Protein AF-A0A3T0N510-F1 (afdb_monomer)

Organism: NCBI:txid2483033

Radius of gyration: 20.28 Å; Cα contacts (8 Å, |Δi|>4): 437; chains: 1; bounding box: 54×34×62 Å

Foldseek 3Di:
DKDADDDPNAQADAPAFRIWDADPPPRHTQKGAHDDRNAQAYPDQAFRMWGAAPVGATAKGAHDHPNAQAGDPAFRIWGADRPPRQTAKGAHDHPNAQDDPVQFFRIWGADRPQRQTAKGAGDDPGRPAQADPPFFRIWGADRPPSHTPDGWHDDRRATPPHPVDDPPDPDD

Nearest PDB structures (foldseek):
  7u1z-assembly1_B  TM=1.504E-01  e=7.806E-02  Clostridioides difficile
  5jch-assembly2_B  TM=2.673E-01  e=6.289E+00  Gallus gallus
  5hyu-assembly1_B  TM=2.032E-01  e=4.729E+00  Homo sapiens

Mean predicted aligned error: 6.39 Å

Structure (mmCIF, N/CA/C/O backbone):
data_AF-A0A3T0N510-F1
#
_entry.id   AF-A0A3T0N510-F1
#
loop_
_atom_site.group_PDB
_atom_site.id
_atom_site.type_symbol
_atom_site.label_atom_id
_atom_site.label_alt_id
_atom_site.label_comp_id
_atom_site.label_asym_id
_atom_site.label_entity_id
_atom_site.label_seq_id
_atom_site.pdbx_PDB_ins_code
_atom_site.Cartn_x
_atom_site.Cartn_y
_atom_site.Cartn_z
_atom_site.occupancy
_atom_site.B_iso_or_equiv
_atom_site.auth_seq_id
_atom_site.auth_comp_id
_atom_site.auth_asym_id
_atom_site.auth_atom_id
_atom_site.pdbx_PDB_model_num
ATOM 1 N N . MET A 1 1 ? -11.534 10.822 20.523 1.00 93.50 1 MET A N 1
ATOM 2 C CA . MET A 1 1 ? -11.815 9.845 21.603 1.00 93.50 1 MET A CA 1
ATOM 3 C C . MET A 1 1 ? -11.093 8.538 21.296 1.00 93.50 1 MET A C 1
ATOM 5 O O . MET A 1 1 ? -10.855 8.268 20.125 1.00 93.50 1 MET A O 1
ATOM 9 N N . TYR A 1 2 ? -10.707 7.771 22.315 1.00 96.88 2 TYR A N 1
ATOM 10 C CA . TYR A 1 2 ? -10.029 6.481 22.165 1.00 96.88 2 TYR A CA 1
ATOM 11 C C . TYR A 1 2 ? -10.686 5.446 23.076 1.00 96.88 2 TYR A C 1
ATOM 13 O O . TYR A 1 2 ? -10.918 5.721 24.252 1.00 96.88 2 TYR A O 1
ATOM 21 N N . GLU A 1 3 ? -10.960 4.275 22.517 1.00 97.44 3 GLU A N 1
ATOM 22 C CA . GLU A 1 3 ? -11.555 3.128 23.194 1.00 97.44 3 GLU A CA 1
ATOM 23 C C . GLU A 1 3 ? -10.694 1.892 22.917 1.00 97.44 3 GLU A C 1
ATOM 25 O O . GLU A 1 3 ? -10.184 1.722 21.805 1.00 97.44 3 GLU A O 1
ATOM 30 N N . ALA A 1 4 ? -10.524 1.029 23.920 1.00 97.38 4 ALA A N 1
ATOM 31 C CA . ALA A 1 4 ? -9.784 -0.215 23.762 1.00 97.38 4 ALA A CA 1
ATOM 32 C C . ALA A 1 4 ? -10.326 -1.341 24.637 1.00 97.38 4 ALA A C 1
ATOM 34 O O . ALA A 1 4 ? -10.614 -1.158 25.822 1.00 97.38 4 ALA A O 1
ATOM 35 N N . TRP A 1 5 ? -10.373 -2.531 24.053 1.00 97.25 5 TRP A N 1
ATOM 36 C CA . TRP A 1 5 ? -10.855 -3.756 24.670 1.00 97.25 5 TRP A CA 1
ATOM 37 C C . TRP A 1 5 ? -9.689 -4.689 24.956 1.00 97.25 5 TRP A C 1
ATOM 39 O O . TRP A 1 5 ? -8.726 -4.777 24.188 1.00 97.25 5 TRP A O 1
ATOM 49 N N . HIS A 1 6 ? -9.769 -5.366 26.099 1.00 96.38 6 HIS A N 1
ATOM 50 C CA . HIS A 1 6 ? -8.695 -6.203 26.611 1.00 96.38 6 HIS A CA 1
ATOM 51 C C . HIS A 1 6 ? -9.221 -7.581 27.023 1.00 96.38 6 HIS A C 1
ATOM 53 O O . HIS A 1 6 ? -10.326 -7.697 27.550 1.00 96.38 6 HIS A O 1
ATOM 59 N N . ARG A 1 7 ? -8.393 -8.609 26.830 1.00 95.12 7 ARG A N 1
ATOM 60 C CA . ARG A 1 7 ? -8.527 -9.963 27.382 1.00 95.12 7 ARG A CA 1
ATOM 61 C C . ARG A 1 7 ? -7.205 -10.289 28.076 1.00 95.12 7 ARG A C 1
ATOM 63 O O . ARG A 1 7 ? -6.146 -10.049 27.503 1.00 95.12 7 ARG A O 1
ATOM 70 N N . ASP A 1 8 ? -7.258 -10.723 29.332 1.00 95.00 8 ASP A N 1
ATOM 71 C CA . ASP A 1 8 ? -6.071 -11.050 30.143 1.00 95.00 8 ASP A CA 1
ATOM 72 C C . ASP A 1 8 ? -5.004 -9.935 30.171 1.00 95.00 8 ASP A C 1
ATOM 74 O O . ASP A 1 8 ? -3.802 -10.166 30.047 1.00 95.00 8 ASP A O 1
ATOM 78 N N . GLY A 1 9 ? -5.459 -8.681 30.281 1.00 94.44 9 GLY A N 1
ATOM 79 C CA . GLY A 1 9 ? -4.593 -7.496 30.312 1.00 94.44 9 GLY A CA 1
ATOM 80 C C . GLY A 1 9 ? -3.982 -7.102 28.961 1.00 94.44 9 GLY A C 1
ATOM 81 O O . GLY A 1 9 ? -3.274 -6.099 28.882 1.00 94.44 9 GLY A O 1
ATOM 82 N N . LYS A 1 10 ? -4.269 -7.837 27.883 1.00 95.94 10 LYS A N 1
ATOM 83 C CA . LYS A 1 10 ? -3.767 -7.567 26.530 1.00 95.94 10 LYS A CA 1
ATOM 84 C C . LYS A 1 10 ? -4.888 -7.085 25.624 1.00 95.94 10 LYS A C 1
ATOM 86 O O . LYS A 1 10 ? -6.019 -7.537 25.744 1.00 95.94 10 LYS A O 1
ATOM 91 N N . ARG A 1 11 ? -4.581 -6.184 24.687 1.00 95.62 11 ARG A N 1
ATOM 92 C CA . ARG A 1 11 ? -5.570 -5.705 23.707 1.00 95.62 11 ARG A CA 1
ATOM 93 C C . ARG A 1 11 ? -6.071 -6.870 22.856 1.00 95.62 11 ARG A C 1
ATOM 95 O O . ARG A 1 11 ? -5.251 -7.577 22.267 1.00 95.62 11 ARG A O 1
ATOM 102 N N . HIS A 1 12 ? -7.387 -7.050 22.784 1.00 96.06 12 HIS A N 1
ATOM 103 C CA . HIS A 1 12 ? -7.994 -8.202 22.119 1.00 96.06 12 HIS A CA 1
ATOM 104 C C . HIS A 1 12 ? -9.367 -7.868 21.535 1.00 96.06 12 HIS A C 1
ATOM 106 O O . HIS A 1 12 ? -10.189 -7.253 22.210 1.00 96.06 12 HIS A O 1
ATOM 112 N N . GLY A 1 13 ? -9.626 -8.323 20.310 1.00 92.75 13 GLY A N 1
ATOM 113 C CA . GLY A 1 13 ? -10.924 -8.222 19.648 1.00 92.75 13 GLY A CA 1
ATOM 114 C C . GLY A 1 13 ? -10.994 -9.163 18.446 1.00 92.75 13 GLY A C 1
ATOM 115 O O . GLY A 1 13 ? -10.262 -8.960 17.479 1.00 92.75 13 GLY A O 1
ATOM 116 N N . ASP A 1 14 ? -11.839 -10.199 18.538 1.00 85.88 14 ASP A N 1
ATOM 117 C CA . ASP A 1 14 ? -12.035 -11.192 17.470 1.00 85.88 14 ASP A CA 1
ATOM 118 C C . ASP A 1 14 ? -13.040 -10.653 16.427 1.00 85.88 14 ASP A C 1
ATOM 120 O O . ASP A 1 14 ? -12.661 -10.361 15.293 1.00 85.88 14 ASP A O 1
ATOM 124 N N . ASP A 1 15 ? -14.293 -10.409 16.834 1.00 89.81 15 ASP A N 1
ATOM 125 C CA . ASP A 1 15 ? -15.357 -9.910 15.940 1.00 89.81 15 ASP A CA 1
ATOM 126 C C . ASP A 1 15 ? -15.425 -8.376 15.863 1.00 89.81 15 ASP A C 1
ATOM 128 O O . ASP A 1 15 ? -15.815 -7.794 14.848 1.00 89.81 15 ASP A O 1
ATOM 132 N N . VAL A 1 16 ? -15.006 -7.703 16.935 1.00 93.38 16 VAL A N 1
ATOM 133 C CA . VAL A 1 16 ? -14.988 -6.239 17.070 1.00 93.38 16 VAL A CA 1
ATOM 134 C C . VAL A 1 16 ? -13.551 -5.731 17.168 1.00 93.38 16 VAL A C 1
ATOM 136 O O . VAL A 1 16 ? -12.674 -6.491 17.585 1.00 93.38 16 VAL A O 1
ATOM 139 N N . PRO A 1 17 ? -13.271 -4.469 16.791 1.00 97.12 17 PRO A N 1
ATOM 140 C CA . PRO A 1 17 ? -11.933 -3.924 16.951 1.00 97.12 17 PRO A CA 1
ATOM 141 C C . PRO A 1 17 ? -11.488 -3.981 18.416 1.00 97.12 17 PRO A C 1
ATOM 143 O O . PRO A 1 17 ? -12.256 -3.681 19.326 1.00 97.12 17 PRO A O 1
ATOM 146 N N . ALA A 1 18 ? -10.220 -4.311 18.637 1.00 97.94 18 ALA A N 1
ATOM 147 C CA . ALA A 1 18 ? -9.576 -4.203 19.942 1.00 97.94 18 ALA A CA 1
ATOM 148 C C . ALA A 1 18 ? -9.284 -2.744 20.318 1.00 97.94 18 ALA A C 1
ATOM 150 O O . ALA A 1 18 ? -9.123 -2.429 21.494 1.00 97.94 18 ALA A O 1
ATOM 151 N N . GLU A 1 19 ? -9.180 -1.859 19.328 1.00 98.38 19 GLU A N 1
ATOM 152 C CA . GLU A 1 19 ? -8.985 -0.426 19.513 1.00 98.38 19 GLU A CA 1
ATOM 153 C C . GLU A 1 19 ? -9.785 0.365 18.480 1.00 98.38 19 GLU A C 1
ATOM 155 O O . GLU A 1 19 ? -9.795 0.015 17.295 1.00 98.38 19 GLU A O 1
ATOM 160 N N . VAL A 1 20 ? -10.392 1.463 18.927 1.00 98.25 20 VAL A N 1
ATOM 161 C CA . VAL A 1 20 ? -11.117 2.420 18.089 1.00 98.25 20 VAL A CA 1
ATOM 162 C C . VAL A 1 20 ? -10.676 3.836 18.446 1.00 98.25 20 VAL A C 1
ATOM 164 O O . VAL A 1 20 ? -10.666 4.231 19.613 1.00 98.25 20 VAL A O 1
ATOM 167 N N . TRP A 1 21 ? -10.345 4.624 17.427 1.00 98.12 21 TRP A N 1
ATOM 168 C CA . TRP A 1 21 ? -10.125 6.061 17.545 1.00 98.12 21 TRP A CA 1
ATOM 169 C C . TRP A 1 21 ? -11.238 6.793 16.818 1.00 98.12 21 TRP A C 1
ATOM 171 O O . TRP A 1 21 ? -11.641 6.407 15.720 1.00 98.12 21 TRP A O 1
ATOM 181 N N . ARG A 1 22 ? -11.716 7.869 17.438 1.00 97.12 22 ARG A N 1
ATOM 182 C CA . ARG A 1 22 ? -12.758 8.738 16.896 1.00 97.12 22 ARG A CA 1
ATOM 183 C C . ARG A 1 22 ? -12.297 10.179 16.864 1.00 97.12 22 ARG A C 1
ATOM 185 O O . ARG A 1 22 ? -11.626 10.639 17.796 1.00 97.12 22 ARG A O 1
ATOM 192 N N . ASP A 1 23 ? -12.718 10.898 15.839 1.00 95.25 23 ASP A N 1
ATOM 193 C CA . ASP A 1 23 ? -12.606 12.346 15.779 1.00 95.25 23 ASP A CA 1
ATOM 194 C C . ASP A 1 23 ? -13.392 12.966 16.959 1.00 95.25 23 ASP A C 1
ATOM 196 O O . ASP A 1 23 ? -14.530 12.568 17.216 1.00 95.25 23 ASP A O 1
ATOM 200 N N . PRO A 1 24 ? -12.779 13.860 17.756 1.00 93.25 24 PRO A N 1
ATOM 201 C CA . PRO A 1 24 ? -13.402 14.383 18.971 1.00 93.25 24 PRO A CA 1
ATOM 202 C C . PRO A 1 24 ? -14.555 15.357 18.703 1.00 93.25 24 PRO A C 1
ATOM 204 O O . PRO A 1 24 ? -15.380 15.542 19.591 1.00 93.25 24 PRO A O 1
ATOM 207 N N . GLU A 1 25 ? -14.613 15.971 17.521 1.00 93.94 25 GLU A N 1
ATOM 208 C CA . GLU A 1 25 ? -15.645 16.951 17.170 1.00 93.94 25 GLU A CA 1
ATOM 209 C C . GLU A 1 25 ? -16.895 16.254 16.628 1.00 93.94 25 GLU A C 1
ATOM 211 O O . GLU A 1 25 ? -18.017 16.606 16.979 1.00 93.94 25 GLU A O 1
ATOM 216 N N . THR A 1 26 ? -16.698 15.242 15.785 1.00 93.88 26 THR A N 1
ATOM 217 C CA . THR A 1 26 ? -17.778 14.568 15.050 1.00 93.88 26 THR A CA 1
ATOM 218 C C . THR A 1 26 ? -18.177 13.218 15.643 1.00 93.88 26 THR A C 1
ATOM 220 O O . THR A 1 26 ? -19.268 12.729 15.368 1.00 93.88 26 THR A O 1
ATOM 223 N N . GLY A 1 27 ? -17.303 12.577 16.427 1.00 93.62 27 GLY A N 1
ATOM 224 C CA . GLY A 1 27 ? -17.503 11.214 16.937 1.00 93.62 27 GLY A CA 1
ATOM 225 C C . GLY A 1 27 ? -17.297 10.104 15.893 1.00 93.62 27 GLY A C 1
ATOM 226 O O . GLY A 1 27 ? -17.361 8.915 16.232 1.00 93.62 27 GLY A O 1
ATOM 227 N N . ASN A 1 28 ? -17.006 10.467 14.641 1.00 95.12 28 ASN A N 1
ATOM 228 C CA . ASN A 1 28 ? -16.751 9.520 13.562 1.00 95.12 28 ASN A CA 1
ATOM 229 C C . ASN A 1 28 ? -15.478 8.717 13.828 1.00 95.12 28 ASN A C 1
ATOM 231 O O . ASN A 1 28 ? -14.487 9.253 14.326 1.00 95.12 28 ASN A O 1
ATOM 235 N N . ILE A 1 29 ? -15.496 7.432 13.476 1.00 96.06 29 ILE A N 1
ATOM 236 C CA . ILE A 1 29 ? -14.316 6.570 13.572 1.00 96.06 29 ILE A CA 1
ATOM 237 C C . ILE A 1 29 ? -13.268 7.048 12.566 1.00 96.06 29 ILE A C 1
ATOM 239 O O . ILE A 1 29 ? -13.566 7.219 11.389 1.00 96.06 29 ILE A O 1
ATOM 243 N N . THR A 1 30 ? -12.037 7.230 13.036 1.00 97.50 30 THR A N 1
ATOM 244 C CA . THR A 1 30 ? -10.874 7.586 12.210 1.00 97.50 30 THR A CA 1
ATOM 245 C C . THR A 1 30 ? -9.870 6.448 12.110 1.00 97.50 30 THR A C 1
ATOM 247 O O . THR A 1 30 ? -9.058 6.421 11.187 1.00 97.50 30 THR A O 1
ATOM 250 N N . LYS A 1 31 ? -9.910 5.492 13.045 1.00 98.06 31 LYS A N 1
ATOM 251 C CA . LYS A 1 31 ? -9.062 4.304 13.007 1.00 98.06 31 LYS A CA 1
ATOM 252 C C . LYS A 1 31 ? -9.674 3.150 13.779 1.00 98.06 31 LYS A C 1
ATOM 254 O O . LYS A 1 31 ? -10.269 3.348 14.837 1.00 98.06 31 LYS A O 1
ATOM 259 N N . GLU A 1 32 ? -9.435 1.944 13.289 1.00 98.00 32 GLU A N 1
ATOM 260 C CA . GLU A 1 32 ? -9.769 0.695 13.965 1.00 98.00 32 GLU A CA 1
ATOM 261 C C . GLU A 1 32 ? -8.573 -0.255 13.917 1.00 98.00 32 GLU A C 1
ATOM 263 O O . GLU A 1 32 ? -7.841 -0.300 12.924 1.00 98.00 32 GLU A O 1
ATOM 268 N N . SER A 1 33 ? -8.371 -1.025 14.984 1.00 98.12 33 SER A N 1
ATOM 269 C CA . SER A 1 33 ? -7.348 -2.071 15.036 1.00 98.12 33 SER A CA 1
ATOM 270 C C . SER A 1 33 ? -7.898 -3.327 15.697 1.00 98.12 33 SER A C 1
ATOM 272 O O . SER A 1 33 ? -8.383 -3.280 16.823 1.00 98.12 33 SER A O 1
ATOM 274 N N . TRP A 1 34 ? -7.736 -4.465 15.031 1.00 98.06 34 TRP A N 1
ATOM 275 C CA . TRP A 1 34 ? -7.968 -5.802 15.567 1.00 98.06 34 TRP A CA 1
ATOM 276 C C . TRP A 1 34 ? -6.662 -6.369 16.095 1.00 98.06 34 TRP A C 1
ATOM 278 O O . TRP A 1 34 ? -5.580 -6.140 15.537 1.00 98.06 34 TRP A O 1
ATOM 288 N N . ARG A 1 35 ? -6.764 -7.055 17.229 1.00 97.50 35 ARG A N 1
ATOM 289 C CA . ARG A 1 35 ? -5.622 -7.629 17.929 1.00 97.50 35 ARG A CA 1
ATOM 290 C C . ARG A 1 35 ? -6.005 -8.945 18.570 1.00 97.50 35 ARG A C 1
ATOM 292 O O . ARG A 1 35 ? -7.124 -9.096 19.051 1.00 97.50 35 ARG A O 1
ATOM 299 N N . ARG A 1 36 ? -5.028 -9.839 18.645 1.00 96.12 36 ARG A N 1
ATOM 300 C CA . ARG A 1 36 ? -5.063 -11.081 19.416 1.00 96.12 36 ARG A CA 1
ATOM 301 C C . ARG A 1 36 ? -3.850 -11.062 20.328 1.00 96.12 36 ARG A C 1
ATOM 303 O O . ARG A 1 36 ? -2.753 -10.817 19.842 1.00 96.12 36 ARG A O 1
ATOM 310 N N . ASP A 1 37 ? -4.042 -11.213 21.634 1.00 95.31 37 ASP A N 1
ATOM 311 C CA . ASP A 1 37 ? -2.944 -11.182 22.614 1.00 95.31 37 ASP A CA 1
ATOM 312 C C . ASP A 1 37 ? -2.025 -9.950 22.500 1.00 95.31 37 ASP A C 1
ATOM 314 O O . ASP A 1 37 ? -0.808 -10.022 22.679 1.00 95.31 37 ASP A O 1
ATOM 318 N N . GLY A 1 38 ? -2.603 -8.786 22.194 1.00 95.69 38 GLY A N 1
ATOM 319 C CA . GLY A 1 38 ? -1.875 -7.524 22.078 1.00 95.69 38 GLY A CA 1
ATOM 320 C C . GLY A 1 38 ? -1.172 -7.298 20.736 1.00 95.69 38 GLY A C 1
ATOM 321 O O . GLY A 1 38 ? -0.787 -6.157 20.459 1.00 95.69 38 GLY A O 1
ATOM 322 N N . ILE A 1 39 ? -1.064 -8.303 19.864 1.00 96.69 39 ILE A N 1
ATOM 323 C CA . ILE A 1 39 ? -0.448 -8.165 18.535 1.00 96.69 39 ILE A CA 1
ATOM 324 C C . ILE A 1 39 ? -1.502 -7.975 17.432 1.00 96.69 39 ILE A C 1
ATOM 326 O O . ILE A 1 39 ? -2.613 -8.490 17.560 1.00 96.69 39 ILE A O 1
ATOM 330 N N . PRO A 1 40 ? -1.197 -7.232 16.349 1.00 96.62 40 PRO A N 1
ATOM 331 C CA . PRO A 1 40 ? -2.095 -7.098 15.201 1.00 96.62 40 PRO A CA 1
ATOM 332 C C . PRO A 1 40 ? -2.445 -8.462 14.604 1.00 96.62 40 PRO A C 1
ATOM 334 O O . PRO A 1 40 ? -1.558 -9.243 14.259 1.00 96.62 40 PRO A O 1
ATOM 337 N N . HIS A 1 41 ? -3.733 -8.762 14.504 1.00 95.69 41 HIS A N 1
ATOM 338 C CA . HIS A 1 41 ? -4.209 -10.032 13.971 1.00 95.69 41 HIS A CA 1
ATOM 339 C C . HIS A 1 41 ? -5.673 -9.894 13.574 1.00 95.69 41 HIS A C 1
ATOM 341 O O . HIS A 1 41 ? -6.458 -9.354 14.358 1.00 95.69 41 HIS A O 1
ATOM 347 N N . ARG A 1 42 ? -6.049 -10.426 12.410 1.00 95.00 42 ARG A N 1
ATOM 348 C CA . ARG A 1 42 ? -7.452 -10.655 12.070 1.00 95.00 42 ARG A CA 1
ATOM 349 C C . ARG A 1 42 ? -7.605 -11.819 11.093 1.00 95.00 42 ARG A C 1
ATOM 351 O O . ARG A 1 42 ? -6.925 -11.857 10.074 1.00 95.00 42 ARG A O 1
ATOM 358 N N . ASP A 1 43 ? -8.497 -12.749 11.418 1.00 91.62 43 ASP A N 1
ATOM 359 C CA . ASP A 1 43 ? -8.806 -13.897 10.563 1.00 91.62 43 ASP A CA 1
ATOM 360 C C . ASP A 1 43 ? -9.752 -13.507 9.407 1.00 91.62 43 ASP A C 1
ATOM 362 O O . ASP A 1 43 ? -10.419 -12.469 9.448 1.00 91.62 43 ASP A O 1
ATOM 366 N N . GLY A 1 44 ? -9.821 -14.354 8.373 1.00 91.00 44 GLY A N 1
ATOM 367 C CA . GLY A 1 44 ? -10.810 -14.238 7.291 1.00 91.00 44 GLY A CA 1
ATOM 368 C C . GLY A 1 44 ? -10.463 -13.253 6.171 1.00 91.00 44 GLY A C 1
ATOM 369 O O . GLY A 1 44 ? -11.373 -12.706 5.559 1.00 91.00 44 GLY A O 1
ATOM 370 N N . ASN A 1 45 ? -9.173 -13.005 5.913 1.00 90.75 45 ASN A N 1
ATOM 371 C CA . ASN A 1 45 ? -8.710 -12.057 4.886 1.00 90.75 45 ASN A CA 1
ATOM 372 C C . ASN A 1 45 ? -9.295 -10.635 5.074 1.00 90.75 45 ASN A C 1
ATOM 374 O O . ASN A 1 45 ? -9.608 -9.919 4.124 1.00 90.75 45 ASN A O 1
ATOM 378 N N . LEU A 1 46 ? -9.458 -10.231 6.339 1.00 94.44 46 LEU A N 1
ATOM 379 C CA . LEU A 1 46 ? -9.943 -8.913 6.741 1.00 94.44 46 LEU A CA 1
ATOM 380 C C . LEU A 1 46 ? -8.785 -8.047 7.259 1.00 94.44 46 LEU A C 1
ATOM 382 O O . LEU A 1 46 ? -7.849 -8.566 7.873 1.00 94.44 46 LEU A O 1
ATOM 386 N N . PRO A 1 47 ? -8.854 -6.716 7.095 1.00 96.50 47 PRO A N 1
ATOM 387 C CA . PRO A 1 47 ? -7.808 -5.830 7.579 1.00 96.50 47 PRO A CA 1
ATOM 388 C C . PRO A 1 47 ? -7.757 -5.846 9.107 1.00 96.50 47 PRO A C 1
ATOM 390 O O . PRO A 1 47 ? -8.764 -5.644 9.799 1.00 96.50 47 PRO A O 1
ATOM 393 N N . ALA A 1 48 ? -6.554 -6.048 9.638 1.00 97.50 48 ALA A N 1
ATOM 394 C CA . ALA A 1 48 ? -6.289 -5.946 11.064 1.00 97.50 48 ALA A CA 1
ATOM 395 C C . ALA A 1 48 ? -6.137 -4.485 11.508 1.00 97.50 48 ALA A C 1
ATOM 397 O O . ALA A 1 48 ? -6.261 -4.196 12.697 1.00 97.50 48 ALA A O 1
ATOM 398 N N . ARG A 1 49 ? -5.910 -3.548 10.582 1.00 97.94 49 ARG A N 1
ATOM 399 C CA . ARG A 1 49 ? -6.015 -2.108 10.839 1.00 97.94 49 ARG A CA 1
ATOM 400 C C . ARG A 1 49 ? -6.668 -1.394 9.669 1.00 97.94 49 ARG A C 1
ATOM 402 O O . ARG A 1 49 ? -6.407 -1.729 8.515 1.00 97.94 49 ARG A O 1
ATOM 409 N N . ARG A 1 50 ? -7.472 -0.384 9.989 1.00 98.00 50 ARG A N 1
ATOM 410 C CA . ARG A 1 50 ? -8.092 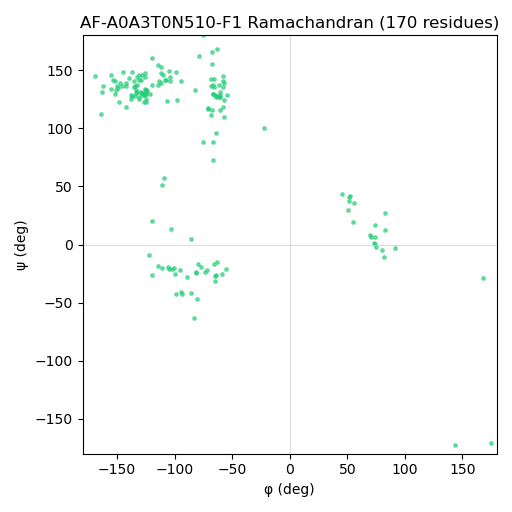0.521 9.019 1.00 98.00 50 ARG A CA 1
ATOM 411 C C . ARG A 1 50 ? -7.941 1.958 9.481 1.00 98.00 50 ARG A C 1
ATOM 413 O O . ARG A 1 50 ? -8.190 2.231 10.655 1.00 98.00 50 ARG A O 1
ATOM 420 N N . SER A 1 51 ? -7.590 2.854 8.569 1.00 97.94 51 SER A N 1
ATOM 421 C CA . SER A 1 51 ? -7.613 4.304 8.787 1.00 97.94 51 SER A CA 1
ATOM 422 C C . SER A 1 51 ? -8.666 4.931 7.875 1.00 97.94 51 SER A C 1
ATOM 424 O O . SER A 1 51 ? -8.800 4.540 6.715 1.00 97.94 51 SER A O 1
ATOM 426 N N . ILE A 1 52 ? -9.432 5.876 8.414 1.00 96.94 52 ILE A N 1
ATOM 427 C CA . ILE A 1 52 ? -10.567 6.513 7.745 1.00 96.94 52 ILE A CA 1
ATOM 428 C C . ILE A 1 52 ? -10.361 8.029 7.792 1.00 96.94 52 ILE A C 1
ATOM 430 O O . ILE A 1 52 ? -10.096 8.601 8.853 1.00 96.94 52 ILE A O 1
ATOM 434 N N . SER A 1 53 ? -10.466 8.689 6.640 1.00 94.19 53 SER A N 1
ATOM 435 C CA . SER A 1 53 ? -10.388 10.144 6.541 1.00 94.19 53 SER A CA 1
ATOM 436 C C . SER A 1 53 ? -11.598 10.810 7.202 1.00 94.19 53 SER A C 1
ATOM 438 O O . SER A 1 53 ? -12.644 10.198 7.417 1.00 94.19 53 SER A O 1
ATOM 440 N N . LYS A 1 54 ? -11.515 12.124 7.444 1.00 89.44 54 LYS A N 1
ATOM 441 C CA . LYS A 1 54 ? -12.671 12.901 7.928 1.00 89.44 54 LYS A CA 1
ATOM 442 C C . LYS A 1 54 ? -13.880 12.848 6.983 1.00 89.44 54 LYS A C 1
ATOM 444 O O . LYS A 1 54 ? -15.004 13.020 7.440 1.00 89.44 54 LYS A O 1
ATOM 449 N N . SER A 1 55 ? -13.658 12.611 5.688 1.00 89.19 55 SER A N 1
ATOM 450 C CA . SER A 1 55 ? -14.713 12.454 4.680 1.00 89.19 55 SER A CA 1
ATOM 451 C C . SER A 1 55 ? -15.251 11.021 4.573 1.00 89.19 55 SER A C 1
ATOM 453 O O . SER A 1 55 ? -16.087 10.758 3.714 1.00 89.19 55 SER A O 1
ATOM 455 N N . GLY A 1 56 ? -14.803 10.098 5.431 1.00 90.81 56 GLY A N 1
ATOM 456 C CA . GLY A 1 56 ? -15.277 8.712 5.456 1.00 90.81 56 GLY A CA 1
ATOM 457 C C . GLY A 1 56 ? -14.604 7.791 4.436 1.00 90.81 56 GLY A C 1
ATOM 458 O O . GLY A 1 56 ? -15.075 6.679 4.217 1.00 90.81 56 GLY A O 1
ATOM 459 N N . ILE A 1 57 ? -13.511 8.228 3.809 1.00 93.12 57 ILE A N 1
ATOM 460 C CA . ILE A 1 57 ? -12.748 7.418 2.853 1.00 93.12 57 ILE A CA 1
ATOM 461 C C . ILE A 1 57 ? -11.811 6.499 3.635 1.00 93.12 57 ILE A C 1
ATOM 463 O O . ILE A 1 57 ? -11.108 6.967 4.524 1.00 93.12 57 ILE A O 1
ATOM 467 N N . PHE A 1 58 ? -11.753 5.211 3.296 1.00 93.50 58 PHE A N 1
ATOM 468 C CA . PHE A 1 58 ? -10.695 4.333 3.799 1.00 93.50 58 PHE A CA 1
ATOM 469 C C . PHE A 1 58 ? -9.372 4.711 3.136 1.00 93.50 58 PHE A C 1
ATOM 471 O O . PHE A 1 58 ? -9.241 4.630 1.918 1.00 93.50 58 PHE A O 1
ATOM 478 N N . THR A 1 59 ? -8.405 5.148 3.932 1.00 97.19 59 THR A N 1
ATOM 479 C CA . THR A 1 59 ? -7.124 5.673 3.435 1.00 97.19 59 THR A CA 1
ATOM 480 C C . THR A 1 59 ? -5.977 4.706 3.638 1.00 97.19 59 THR A C 1
ATOM 482 O O . THR A 1 59 ? -4.944 4.823 2.991 1.00 97.19 59 THR A O 1
ATOM 485 N N . GLU A 1 60 ? -6.148 3.751 4.544 1.00 98.00 60 GLU A N 1
ATOM 486 C CA . GLU A 1 60 ? -5.175 2.704 4.796 1.00 98.00 60 GLU A CA 1
ATOM 487 C C . GLU A 1 60 ? -5.896 1.443 5.247 1.00 98.00 60 GLU A C 1
ATOM 489 O O . GLU A 1 60 ? -6.758 1.491 6.130 1.00 98.00 60 GLU A O 1
ATOM 494 N N . GLU A 1 61 ? -5.494 0.317 4.681 1.00 98.12 61 GLU A N 1
ATOM 495 C CA . GLU A 1 61 ? -5.873 -1.010 5.136 1.00 98.12 61 GLU A CA 1
ATOM 496 C C . GLU A 1 61 ? -4.607 -1.847 5.249 1.00 98.12 61 GLU A C 1
ATOM 498 O O . GLU A 1 61 ? -3.840 -1.963 4.293 1.00 98.12 61 GLU A O 1
ATOM 503 N N . SER A 1 62 ? -4.380 -2.430 6.423 1.00 97.56 62 SER A N 1
ATOM 504 C CA . SER A 1 62 ? -3.251 -3.329 6.632 1.00 97.56 62 SER A CA 1
ATOM 505 C C . SER A 1 62 ? -3.683 -4.645 7.266 1.00 97.56 62 SER A C 1
ATOM 507 O O . SER A 1 62 ? -4.442 -4.701 8.241 1.00 97.56 62 SER A O 1
ATOM 509 N N . TYR A 1 63 ? -3.210 -5.723 6.655 1.00 97.38 63 TYR A N 1
ATOM 510 C CA . TYR A 1 63 ? -3.600 -7.099 6.903 1.00 97.38 63 TYR A CA 1
ATOM 511 C C . TYR A 1 63 ? -2.462 -7.773 7.654 1.00 97.38 63 TYR A C 1
ATOM 513 O O . TYR A 1 63 ? -1.311 -7.754 7.215 1.00 97.38 63 TYR A O 1
ATO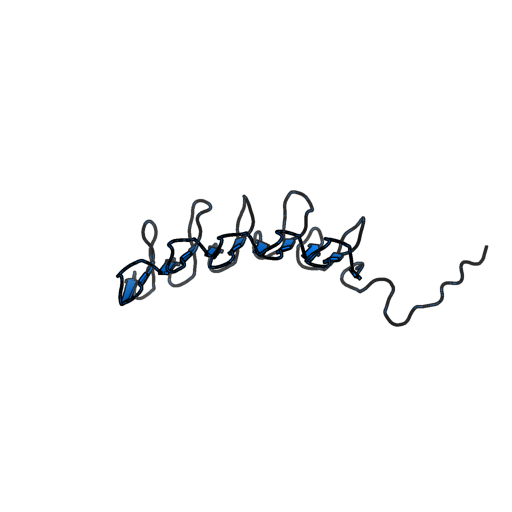M 521 N N . TYR A 1 64 ? -2.780 -8.315 8.826 1.00 95.50 64 TYR A N 1
ATOM 522 C CA . TYR A 1 64 ? -1.792 -8.918 9.706 1.00 95.50 64 TYR A CA 1
ATOM 523 C C . TYR A 1 64 ? -2.262 -10.275 10.192 1.00 95.50 64 TYR A C 1
ATOM 525 O O . TYR A 1 64 ? -3.398 -10.425 10.655 1.00 95.50 64 TYR A O 1
ATOM 533 N N . ARG A 1 65 ? -1.332 -11.227 10.198 1.00 92.50 65 ARG A N 1
ATOM 534 C CA . ARG A 1 65 ? -1.492 -12.530 10.830 1.00 92.50 65 ARG A CA 1
ATOM 535 C C . ARG A 1 65 ? -0.344 -12.735 11.804 1.00 92.50 65 ARG A C 1
ATOM 537 O O . ARG A 1 65 ? 0.822 -12.639 11.444 1.00 92.50 65 ARG A O 1
ATOM 544 N N . LEU A 1 66 ? -0.695 -12.976 13.065 1.00 92.69 66 LEU A N 1
ATOM 545 C CA . LEU A 1 66 ? 0.264 -13.168 14.165 1.00 92.69 66 LEU A CA 1
ATOM 546 C C . LEU A 1 66 ? 1.294 -12.024 14.266 1.00 92.69 66 LEU A C 1
ATOM 548 O O . LEU A 1 66 ? 2.480 -12.247 14.489 1.00 92.69 66 LEU A O 1
ATOM 552 N N . GLY A 1 67 ? 0.833 -10.782 14.106 1.00 94.00 67 GLY A N 1
ATOM 553 C CA . GLY A 1 67 ? 1.665 -9.585 14.213 1.00 94.00 67 GLY A CA 1
ATOM 554 C C . GLY A 1 67 ? 2.492 -9.251 12.972 1.00 94.00 67 GLY A C 1
ATOM 555 O O . GLY A 1 67 ? 3.103 -8.186 12.954 1.00 94.00 67 GLY A O 1
ATOM 556 N N . GLN A 1 68 ? 2.476 -10.094 11.938 1.00 94.19 68 GLN A N 1
ATOM 557 C CA . GLN A 1 68 ? 3.245 -9.906 10.706 1.00 94.19 68 GLN A CA 1
ATOM 558 C C . GLN A 1 68 ? 2.336 -9.519 9.531 1.00 94.19 68 GLN A C 1
ATOM 560 O O . GLN A 1 68 ? 1.220 -10.047 9.461 1.00 94.19 68 GLN A O 1
ATOM 565 N N . PRO A 1 69 ? 2.765 -8.617 8.625 1.00 93.19 69 PRO A N 1
ATOM 566 C CA . PRO A 1 69 ? 2.034 -8.329 7.392 1.00 93.19 69 PRO A CA 1
ATOM 567 C C . PRO A 1 69 ? 1.780 -9.617 6.603 1.00 93.19 69 PRO A C 1
ATOM 569 O O . PRO A 1 69 ? 2.696 -10.417 6.403 1.00 93.19 69 PRO A O 1
ATOM 572 N N . HIS A 1 70 ? 0.528 -9.854 6.217 1.00 91.44 70 HIS A N 1
ATOM 573 C CA . HIS A 1 70 ? 0.130 -11.097 5.561 1.00 91.44 70 HIS A CA 1
ATOM 574 C C . HIS A 1 70 ? -1.218 -10.964 4.863 1.00 91.44 70 HIS A C 1
ATOM 576 O O . HIS A 1 70 ? -2.203 -10.587 5.508 1.00 91.44 70 HIS A O 1
ATOM 582 N N . ARG A 1 71 ? -1.299 -11.390 3.601 1.00 93.25 71 ARG A N 1
ATOM 583 C CA . ARG A 1 71 ? -2.572 -11.553 2.901 1.00 93.25 71 ARG A CA 1
ATOM 584 C C . ARG A 1 71 ? -2.474 -12.572 1.763 1.00 93.25 71 ARG A C 1
ATOM 586 O O . ARG A 1 71 ? -1.534 -12.522 0.988 1.00 93.25 71 ARG A O 1
ATOM 593 N N . GLU A 1 72 ? -3.451 -13.476 1.683 1.00 89.19 72 GLU A N 1
ATOM 594 C CA . GLU A 1 72 ? -3.520 -14.522 0.644 1.00 89.19 72 GLU A CA 1
ATOM 595 C C . GLU A 1 72 ? -4.082 -13.970 -0.674 1.00 89.19 72 GLU A C 1
ATOM 597 O O . GLU A 1 72 ? -3.473 -14.150 -1.722 1.00 89.19 72 GLU A O 1
ATOM 602 N N . ASP A 1 73 ? -5.188 -13.217 -0.616 1.00 88.75 73 ASP A N 1
ATOM 603 C CA . ASP A 1 73 ? -5.868 -12.716 -1.821 1.00 88.75 73 ASP A CA 1
ATOM 604 C C . ASP A 1 73 ? -5.698 -11.201 -1.997 1.00 88.75 73 ASP A C 1
ATOM 606 O O . ASP A 1 73 ? -6.670 -10.437 -2.017 1.00 88.75 73 ASP A O 1
ATOM 610 N N . GLY A 1 74 ? -4.453 -10.731 -2.064 1.00 93.81 74 GLY A N 1
ATOM 611 C CA . GLY A 1 74 ? -4.164 -9.336 -2.390 1.00 93.81 74 GLY A CA 1
ATOM 612 C C . GLY A 1 74 ? -2.980 -8.740 -1.636 1.00 93.81 74 GLY A C 1
ATOM 613 O O . GLY A 1 74 ? -2.312 -9.425 -0.864 1.00 93.81 74 GLY A O 1
ATOM 614 N N . PRO A 1 75 ? -2.763 -7.424 -1.772 1.00 96.00 75 PRO A N 1
ATOM 615 C CA . PRO A 1 75 ? -1.733 -6.727 -1.020 1.00 96.00 75 PRO A CA 1
ATOM 616 C C . PRO A 1 75 ? -2.066 -6.699 0.472 1.00 96.00 75 PRO A C 1
ATOM 618 O O . PRO A 1 75 ? -3.202 -6.415 0.878 1.00 96.00 75 PRO A O 1
ATOM 621 N N . ALA A 1 76 ? -1.052 -6.950 1.295 1.00 96.38 76 ALA A N 1
ATOM 622 C CA . ALA A 1 76 ? -1.166 -6.881 2.742 1.00 96.38 76 ALA A CA 1
ATOM 623 C C . ALA A 1 76 ? -1.164 -5.440 3.263 1.00 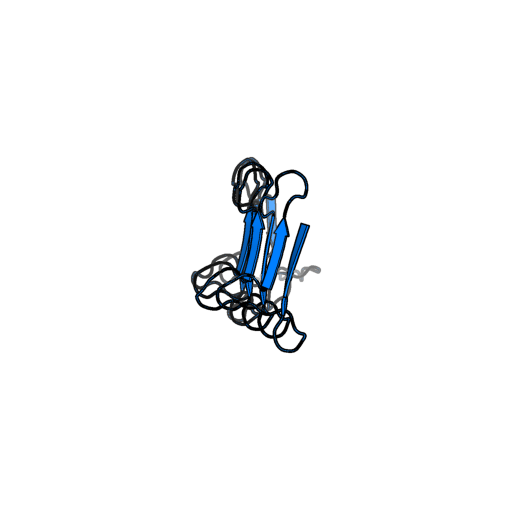96.38 76 ALA A C 1
ATOM 625 O O . ALA A 1 76 ? -1.632 -5.212 4.375 1.00 96.38 76 ALA A O 1
ATOM 626 N N . ILE A 1 77 ? -0.687 -4.471 2.479 1.00 97.25 77 ILE A N 1
ATOM 627 C CA . ILE A 1 77 ? -0.800 -3.040 2.775 1.00 97.25 77 ILE A CA 1
ATOM 628 C C . ILE A 1 77 ? -1.411 -2.337 1.567 1.00 97.25 77 ILE A C 1
ATOM 630 O O . ILE A 1 77 ? -0.934 -2.501 0.448 1.00 97.25 77 ILE A O 1
ATOM 634 N N . VAL A 1 78 ? -2.448 -1.538 1.800 1.00 98.31 78 VAL A N 1
ATOM 635 C CA . VAL A 1 78 ? -3.085 -0.685 0.793 1.00 98.31 78 VAL A CA 1
ATOM 636 C C . VAL A 1 78 ? -3.183 0.721 1.350 1.00 98.31 78 VAL A C 1
ATOM 638 O O . VAL A 1 78 ? -3.695 0.904 2.455 1.00 98.31 78 VAL A O 1
ATOM 641 N N . GLN A 1 79 ? -2.742 1.714 0.582 1.00 98.38 79 GLN A N 1
ATOM 642 C CA . GLN A 1 79 ? -2.901 3.124 0.930 1.00 98.38 79 GLN A CA 1
ATOM 643 C C . GLN A 1 79 ? -3.591 3.892 -0.188 1.00 98.38 79 GLN A C 1
ATOM 645 O O . GLN A 1 79 ? -3.455 3.576 -1.374 1.00 98.38 79 GLN A O 1
ATOM 650 N N . ARG A 1 80 ? -4.361 4.899 0.215 1.00 98.19 80 ARG A N 1
ATOM 651 C CA . ARG A 1 80 ? -5.160 5.734 -0.672 1.00 98.19 80 ARG A CA 1
ATOM 652 C C . ARG A 1 80 ? -5.040 7.196 -0.281 1.00 98.19 80 ARG A C 1
ATOM 654 O O . ARG A 1 80 ? -4.923 7.527 0.900 1.00 98.19 80 ARG A O 1
ATOM 661 N N . ASP A 1 81 ? -5.130 8.070 -1.274 1.00 96.50 81 ASP A N 1
ATOM 662 C CA . ASP A 1 81 ? -5.162 9.510 -1.060 1.00 96.50 81 ASP A CA 1
ATOM 663 C C . ASP A 1 81 ? -6.340 9.911 -0.158 1.00 96.50 81 ASP A C 1
ATOM 665 O O . ASP A 1 81 ? -7.475 9.459 -0.327 1.00 96.50 81 ASP A O 1
ATOM 669 N N . LEU A 1 82 ? -6.064 10.800 0.798 1.00 93.62 82 LEU A N 1
ATOM 670 C CA . LEU A 1 82 ? -7.003 11.173 1.858 1.00 93.62 82 LEU A CA 1
ATOM 671 C C . LEU A 1 82 ? -8.270 11.867 1.334 1.00 93.62 82 LEU A C 1
ATOM 673 O O . LEU A 1 82 ? -9.297 11.856 2.018 1.00 93.62 82 LEU A O 1
ATOM 677 N N . LYS A 1 83 ? -8.183 12.529 0.173 1.00 92.75 83 LYS A N 1
ATOM 678 C CA . LYS A 1 83 ? -9.256 13.366 -0.381 1.00 92.75 83 LYS A CA 1
ATOM 679 C C . LYS A 1 83 ? -10.065 12.632 -1.438 1.00 92.75 83 LYS A C 1
ATOM 681 O O . LYS A 1 83 ? -11.284 12.763 -1.462 1.00 92.75 83 LYS A O 1
ATOM 686 N N . THR A 1 84 ? -9.383 11.905 -2.311 1.00 93.75 84 THR A N 1
ATOM 687 C CA . THR A 1 84 ? -9.971 11.262 -3.491 1.00 93.75 84 THR A CA 1
ATOM 688 C C . THR A 1 84 ? -10.247 9.779 -3.274 1.00 93.75 84 THR A C 1
ATOM 690 O O . THR A 1 84 ? -11.132 9.229 -3.921 1.00 93.75 84 THR A O 1
ATOM 693 N N . GLY A 1 85 ? -9.518 9.119 -2.364 1.00 95.62 85 GLY A N 1
ATOM 694 C CA . GLY A 1 85 ? -9.553 7.662 -2.210 1.00 95.62 85 GLY A CA 1
ATOM 695 C C . GLY A 1 85 ? -8.817 6.904 -3.318 1.00 95.62 85 GLY A C 1
ATOM 696 O O . GLY A 1 85 ? -8.860 5.666 -3.355 1.00 95.62 85 GLY A O 1
ATOM 697 N N . ASN A 1 86 ? -8.121 7.621 -4.203 1.00 96.94 86 ASN A N 1
ATOM 698 C CA . ASN A 1 86 ? -7.311 7.017 -5.249 1.00 96.94 86 ASN A CA 1
ATOM 699 C C . ASN A 1 86 ? -6.208 6.166 -4.627 1.00 96.94 86 ASN A C 1
ATOM 701 O O . ASN A 1 86 ? -5.593 6.563 -3.642 1.00 96.94 86 ASN A O 1
ATOM 705 N N . LEU A 1 87 ? -5.985 4.982 -5.193 1.00 97.81 87 LEU A N 1
ATOM 706 C CA . LEU A 1 87 ? -4.927 4.074 -4.766 1.00 97.81 87 LEU A CA 1
ATOM 707 C C . LEU A 1 87 ? -3.562 4.729 -4.9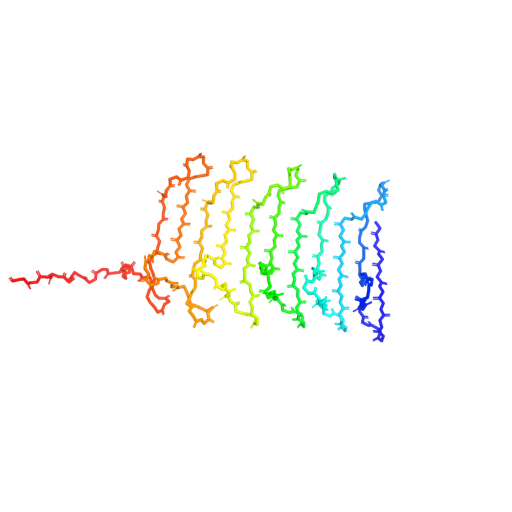88 1.00 97.81 87 LEU A C 1
ATOM 709 O O . LEU A 1 87 ? -3.289 5.172 -6.099 1.00 97.81 87 LEU A O 1
ATOM 713 N N . THR A 1 88 ? -2.723 4.756 -3.956 1.00 98.12 88 THR A N 1
ATOM 714 C CA . THR A 1 88 ? -1.381 5.358 -4.020 1.00 98.12 88 THR A CA 1
ATOM 715 C C . THR A 1 88 ? -0.266 4.369 -3.729 1.00 98.12 88 THR A C 1
ATOM 717 O O . THR A 1 88 ? 0.848 4.578 -4.195 1.00 98.12 88 THR A O 1
ATOM 720 N N . CYS A 1 89 ? -0.533 3.304 -2.971 1.00 98.00 89 CYS A N 1
ATOM 721 C CA . CYS A 1 89 ? 0.474 2.300 -2.639 1.00 98.00 89 CYS A CA 1
ATOM 722 C C . CYS A 1 89 ? -0.162 0.926 -2.392 1.00 98.00 89 CYS A C 1
ATOM 724 O O . CYS A 1 89 ? -1.237 0.826 -1.783 1.00 98.00 89 CYS A O 1
ATOM 726 N N . GLN A 1 90 ? 0.514 -0.121 -2.864 1.00 97.88 90 GLN A N 1
ATOM 727 C CA . GLN A 1 90 ? 0.222 -1.520 -2.568 1.00 97.88 90 GLN A CA 1
ATOM 728 C C . GLN A 1 90 ? 1.514 -2.263 -2.242 1.00 97.88 90 GLN A C 1
ATOM 730 O O . GLN A 1 90 ? 2.430 -2.266 -3.061 1.00 97.88 90 GLN A O 1
ATOM 735 N N . ASN A 1 91 ? 1.541 -2.959 -1.101 1.00 96.19 91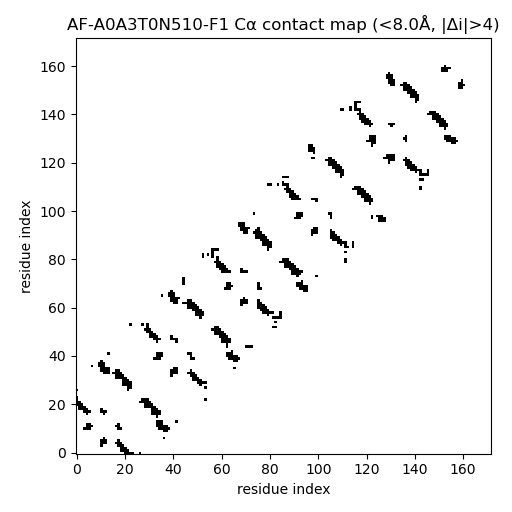 ASN A N 1
ATOM 736 C CA . ASN A 1 91 ? 2.631 -3.873 -0.761 1.00 96.19 91 ASN A CA 1
ATOM 737 C C . ASN A 1 91 ? 2.080 -5.278 -0.529 1.00 96.19 91 ASN A C 1
ATOM 739 O O . ASN A 1 91 ? 1.145 -5.476 0.258 1.00 96.19 91 ASN A O 1
ATOM 743 N N . TRP A 1 92 ? 2.686 -6.252 -1.188 1.00 95.12 92 TRP A N 1
ATOM 744 C CA . TRP A 1 92 ? 2.320 -7.656 -1.137 1.00 95.12 92 TRP A CA 1
ATOM 745 C C . TRP A 1 92 ? 3.223 -8.399 -0.158 1.00 95.12 92 TRP A C 1
ATOM 747 O O . TRP A 1 92 ? 4.444 -8.350 -0.267 1.00 95.12 92 TRP A O 1
ATOM 757 N N . TYR A 1 93 ? 2.605 -9.069 0.816 1.00 90.94 93 TYR A N 1
ATOM 758 C CA . TYR A 1 93 ? 3.309 -9.893 1.791 1.00 90.94 93 TYR A CA 1
ATOM 759 C C . TYR A 1 93 ? 2.547 -11.195 2.025 1.00 90.94 93 TYR A C 1
ATOM 761 O O . TYR A 1 93 ? 1.391 -11.159 2.460 1.00 90.94 93 TYR A O 1
ATOM 769 N N . LEU A 1 94 ? 3.221 -12.328 1.842 1.00 86.25 94 LEU A N 1
ATOM 770 C CA . LEU A 1 94 ? 2.735 -13.651 2.226 1.00 86.25 94 LEU A CA 1
ATOM 771 C C . LEU A 1 94 ? 3.775 -14.323 3.119 1.00 86.25 94 LEU A C 1
ATOM 773 O O . LEU A 1 94 ? 4.967 -14.320 2.828 1.00 86.25 94 LEU A O 1
ATOM 777 N N . HIS A 1 95 ? 3.336 -14.869 4.253 1.00 82.19 95 HIS A N 1
ATOM 778 C CA . HIS A 1 95 ? 4.225 -15.484 5.249 1.00 82.19 95 HIS A CA 1
ATOM 779 C C . HIS A 1 95 ? 5.487 -14.653 5.576 1.00 82.19 95 HIS A C 1
ATOM 781 O O . HIS A 1 95 ? 6.581 -15.201 5.714 1.00 82.19 95 HIS A O 1
ATOM 787 N N . VAL A 1 96 ? 5.325 -13.332 5.748 1.00 78.19 96 VAL A N 1
ATOM 788 C CA . VAL A 1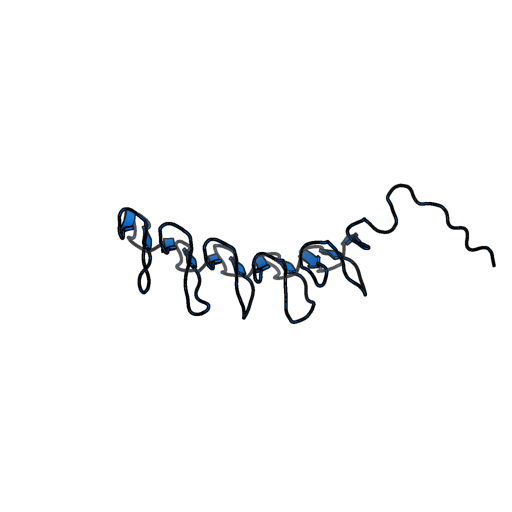 96 ? 6.404 -12.372 6.081 1.00 78.19 96 VAL A CA 1
ATOM 789 C C . VAL A 1 96 ? 7.405 -12.112 4.937 1.00 78.19 96 VAL A C 1
ATOM 791 O O . VAL A 1 96 ? 8.391 -11.410 5.138 1.00 78.19 96 VAL A O 1
ATOM 794 N N . ARG A 1 97 ? 7.166 -12.636 3.733 1.00 84.38 97 ARG A N 1
ATOM 795 C CA . ARG A 1 97 ? 8.009 -12.437 2.544 1.00 84.38 97 ARG A CA 1
ATOM 796 C C . ARG A 1 97 ? 7.273 -11.596 1.514 1.00 84.38 97 ARG A C 1
ATOM 798 O O . ARG A 1 97 ? 6.043 -11.627 1.482 1.00 84.38 97 ARG A O 1
ATOM 805 N N . PHE A 1 98 ? 8.013 -10.866 0.685 1.00 81.44 98 PHE A N 1
ATOM 806 C CA . PHE A 1 98 ? 7.426 -10.231 -0.488 1.00 81.44 98 PHE A CA 1
ATOM 807 C C . PHE A 1 98 ? 7.012 -11.310 -1.484 1.00 81.44 98 PHE A C 1
ATOM 809 O O . PHE A 1 98 ? 7.853 -12.017 -2.019 1.00 81.44 98 PHE A O 1
ATOM 816 N N . ASP A 1 99 ? 5.719 -11.493 -1.694 1.00 81.50 99 ASP A N 1
ATOM 817 C CA . ASP A 1 99 ? 5.229 -12.573 -2.547 1.00 81.50 99 ASP A CA 1
ATOM 818 C C . ASP A 1 99 ? 3.917 -12.149 -3.183 1.00 81.50 99 ASP A C 1
ATOM 820 O O . ASP A 1 99 ? 3.031 -11.601 -2.515 1.00 81.50 99 ASP A O 1
ATOM 824 N N . ARG A 1 100 ? 3.826 -12.372 -4.488 1.00 85.25 100 ARG A N 1
ATOM 825 C CA . ARG A 1 100 ? 2.705 -11.966 -5.313 1.00 85.25 100 ARG A CA 1
ATOM 826 C C . ARG A 1 100 ? 2.430 -13.067 -6.349 1.00 85.25 100 ARG A C 1
ATOM 828 O O . ARG A 1 100 ? 3.290 -13.320 -7.186 1.00 85.25 100 ARG A O 1
ATOM 835 N N . PRO A 1 101 ? 1.237 -13.695 -6.345 1.00 80.69 101 PRO A N 1
ATOM 836 C CA . PRO A 1 101 ? 0.971 -14.901 -7.141 1.00 80.69 101 PRO A CA 1
ATOM 837 C C . PRO A 1 101 ? 1.052 -14.764 -8.669 1.00 80.69 101 PRO A C 1
ATOM 839 O O . PRO A 1 101 ? 1.033 -15.780 -9.358 1.00 80.69 101 PRO A O 1
ATOM 842 N N . ASP A 1 102 ? 1.043 -13.541 -9.206 1.00 84.56 102 ASP A N 1
ATOM 843 C CA . ASP A 1 102 ? 1.032 -13.253 -10.648 1.00 84.56 102 ASP A CA 1
ATOM 844 C C . ASP A 1 102 ? 2.405 -12.802 -11.187 1.00 84.56 102 ASP A C 1
ATOM 846 O O . ASP A 1 102 ? 2.465 -12.255 -12.287 1.00 84.56 102 ASP A O 1
ATOM 850 N N . ASP A 1 103 ? 3.482 -12.983 -10.409 1.00 82.12 103 ASP A N 1
ATOM 851 C CA . ASP A 1 103 ? 4.843 -12.498 -10.702 1.00 82.12 103 ASP A CA 1
ATOM 852 C C . ASP A 1 103 ? 4.917 -10.976 -10.972 1.00 82.12 103 ASP A C 1
ATOM 854 O O . ASP A 1 103 ? 5.866 -10.458 -11.571 1.00 82.12 103 ASP A O 1
ATOM 858 N N . GLY A 1 104 ? 3.895 -10.233 -10.537 1.00 90.81 104 GLY A N 1
ATOM 859 C CA . GLY A 1 104 ? 3.855 -8.781 -10.601 1.00 90.81 104 GLY A CA 1
ATOM 860 C C . GLY A 1 104 ? 4.741 -8.113 -9.544 1.00 90.81 104 GLY A C 1
ATOM 861 O O . GLY A 1 104 ? 5.349 -8.777 -8.700 1.00 90.81 104 GLY A O 1
ATOM 862 N N . PRO A 1 105 ? 4.773 -6.771 -9.522 1.00 93.88 105 PRO A N 1
ATOM 863 C CA . PRO A 1 105 ? 5.545 -6.045 -8.528 1.00 93.88 105 PRO A CA 1
ATOM 864 C C . PRO A 1 105 ? 4.967 -6.270 -7.130 1.00 93.88 105 PRO A C 1
ATOM 866 O O . PRO A 1 105 ? 3.749 -6.194 -6.915 1.00 93.88 105 PRO A O 1
ATOM 869 N N . VAL A 1 106 ? 5.852 -6.523 -6.172 1.00 94.62 106 VAL A N 1
ATOM 870 C CA . VAL A 1 106 ? 5.511 -6.722 -4.760 1.00 94.62 106 VAL A CA 1
ATOM 871 C C . VAL A 1 106 ? 5.325 -5.395 -4.029 1.00 94.62 106 VAL A C 1
ATOM 873 O O . VAL A 1 106 ? 4.587 -5.348 -3.045 1.00 94.62 106 VAL A O 1
ATOM 876 N N . ILE A 1 107 ? 5.921 -4.312 -4.534 1.00 95.81 107 ILE A N 1
ATOM 877 C CA . ILE A 1 107 ? 5.636 -2.935 -4.121 1.00 95.81 107 ILE A CA 1
ATOM 878 C C . ILE A 1 107 ? 5.259 -2.136 -5.360 1.00 95.81 107 ILE A C 1
ATOM 880 O O . ILE A 1 107 ? 5.948 -2.179 -6.376 1.00 95.81 107 ILE A O 1
ATOM 884 N N . GLU A 1 108 ? 4.172 -1.382 -5.263 1.00 98.12 108 GLU A N 1
ATOM 885 C CA . GLU A 1 108 ? 3.709 -0.503 -6.326 1.00 98.12 108 GLU A CA 1
ATOM 886 C C . GLU A 1 108 ? 3.272 0.839 -5.740 1.00 98.12 108 GLU A C 1
ATOM 888 O O . GLU A 1 108 ? 2.434 0.872 -4.835 1.00 98.12 108 GLU A O 1
ATOM 893 N N . HIS A 1 109 ? 3.796 1.947 -6.273 1.00 98.44 109 HIS A N 1
ATOM 894 C CA . HIS A 1 109 ? 3.298 3.292 -5.971 1.00 98.44 109 HIS A CA 1
ATOM 895 C C . HIS A 1 109 ? 2.636 3.922 -7.188 1.00 98.44 109 HIS A C 1
ATOM 897 O O . HIS A 1 109 ? 3.048 3.706 -8.328 1.00 98.44 109 HIS A O 1
ATOM 903 N N . ARG A 1 110 ? 1.616 4.741 -6.932 1.00 98.44 110 ARG A N 1
ATOM 904 C CA . ARG A 1 110 ? 0.854 5.463 -7.949 1.00 98.44 110 ARG A CA 1
ATOM 905 C C . ARG A 1 110 ? 0.732 6.930 -7.582 1.00 98.44 110 ARG A C 1
ATOM 907 O O . ARG A 1 110 ? 0.491 7.268 -6.420 1.00 98.44 110 ARG A O 1
ATOM 914 N N . ASP A 1 111 ? 0.822 7.797 -8.582 1.00 97.75 111 ASP A N 1
ATOM 915 C CA . ASP A 1 111 ? 0.477 9.201 -8.401 1.00 97.75 111 ASP A CA 1
ATOM 916 C C . ASP A 1 111 ? -1.018 9.330 -8.084 1.00 97.75 111 ASP A C 1
ATOM 918 O O . ASP A 1 111 ? -1.881 8.806 -8.793 1.00 97.75 111 ASP A O 1
ATOM 922 N N . ALA A 1 112 ? -1.332 10.051 -7.011 1.00 95.19 112 ALA A N 1
ATOM 923 C CA . ALA A 1 112 ? -2.699 10.193 -6.524 1.00 95.19 112 ALA A CA 1
ATOM 924 C C . ALA A 1 112 ? -3.628 10.928 -7.504 1.00 95.19 112 ALA A C 1
ATOM 926 O O . ALA A 1 112 ? -4.842 10.731 -7.456 1.00 95.19 112 ALA A O 1
ATOM 927 N N . ASN A 1 113 ? -3.088 11.799 -8.359 1.00 95.12 113 ASN A N 1
ATOM 928 C CA . ASN A 1 113 ? -3.878 12.657 -9.237 1.00 95.12 113 ASN A CA 1
ATOM 929 C C . ASN A 1 113 ? -4.076 12.022 -10.613 1.00 95.12 113 ASN A C 1
ATOM 931 O O . ASN A 1 113 ? -5.171 12.095 -11.167 1.00 95.12 113 ASN A O 1
ATOM 935 N N . THR A 1 114 ? -3.027 11.421 -11.172 1.00 96.44 114 THR A N 1
ATOM 936 C CA . THR A 1 114 ? -3.047 10.839 -12.520 1.00 96.44 114 THR A CA 1
ATOM 937 C C . THR A 1 114 ? -3.344 9.341 -12.512 1.00 96.44 114 THR A C 1
ATOM 939 O O . THR A 1 114 ? -3.780 8.806 -13.529 1.00 96.44 114 THR A O 1
ATOM 942 N N . GLY A 1 115 ? -3.116 8.654 -11.386 1.00 96.00 115 GLY A N 1
ATOM 943 C CA . GLY A 1 115 ? -3.231 7.199 -11.263 1.00 96.00 115 GLY A CA 1
ATOM 944 C C . GLY A 1 115 ? -2.094 6.420 -11.933 1.00 96.00 115 GLY A C 1
ATOM 945 O O . GLY A 1 115 ? -2.106 5.184 -11.916 1.00 96.00 115 GLY A O 1
ATOM 946 N N . VAL A 1 116 ? -1.119 7.123 -12.520 1.00 97.94 116 VAL A N 1
ATOM 947 C CA . VAL A 1 116 ? 0.070 6.532 -13.139 1.00 97.94 116 VAL A CA 1
ATOM 948 C C . VAL A 1 116 ? 0.845 5.751 -12.086 1.00 97.94 116 VAL A C 1
ATOM 950 O O . VAL A 1 116 ? 1.109 6.278 -11.010 1.00 97.94 116 VAL A O 1
ATOM 953 N N . VAL A 1 117 ? 1.230 4.512 -12.403 1.00 98.25 117 VAL A N 1
ATOM 954 C CA . VAL A 1 117 ? 2.200 3.757 -11.596 1.00 98.25 117 VAL A CA 1
ATOM 955 C C . VAL A 1 117 ? 3.550 4.446 -11.725 1.00 98.25 117 VAL A C 1
ATOM 957 O O . VAL A 1 117 ? 4.096 4.514 -12.822 1.00 98.25 117 VAL A O 1
ATOM 960 N N . THR A 1 118 ? 4.067 4.973 -10.623 1.00 98.44 118 THR A N 1
ATOM 961 C CA . THR A 1 118 ? 5.324 5.729 -10.579 1.00 98.44 118 THR A CA 1
ATOM 962 C C . THR A 1 118 ? 6.490 4.900 -10.082 1.00 98.44 118 THR A C 1
ATOM 964 O O . THR A 1 118 ? 7.624 5.282 -10.331 1.00 98.44 118 THR A O 1
ATOM 967 N N . TYR A 1 119 ? 6.222 3.802 -9.376 1.00 98.50 119 TYR A N 1
ATOM 968 C CA . TYR A 1 119 ? 7.240 2.925 -8.811 1.00 98.50 119 TYR A CA 1
ATOM 969 C C . TYR A 1 119 ? 6.757 1.481 -8.837 1.00 98.50 119 TYR A C 1
ATOM 971 O O . TYR A 1 11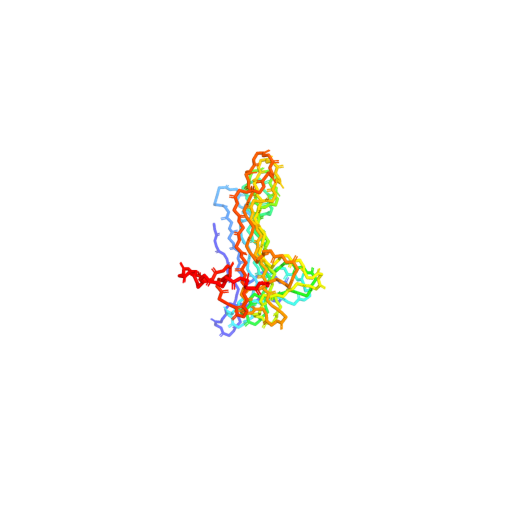9 ? 5.612 1.215 -8.464 1.00 98.50 119 TYR A O 1
ATOM 979 N N . GLU A 1 120 ? 7.634 0.572 -9.234 1.00 97.75 120 GLU A N 1
ATOM 980 C CA . GLU A 1 120 ? 7.447 -0.869 -9.128 1.00 97.75 120 GLU A CA 1
ATOM 981 C C . GLU A 1 120 ? 8.726 -1.514 -8.597 1.00 97.75 120 GLU A C 1
ATOM 983 O O . GLU A 1 120 ? 9.810 -1.215 -9.095 1.00 97.75 120 GLU A O 1
ATOM 988 N N . GLU A 1 121 ? 8.581 -2.434 -7.646 1.00 95.75 121 GLU A N 1
ATOM 989 C CA . GLU A 1 121 ? 9.671 -3.255 -7.110 1.00 95.75 121 GLU A CA 1
ATOM 990 C C . GLU A 1 121 ? 9.317 -4.732 -7.243 1.00 95.75 121 GLU A C 1
ATOM 992 O O . GLU A 1 121 ? 8.212 -5.153 -6.885 1.00 95.75 121 GLU A O 1
ATOM 997 N N . TYR A 1 122 ? 10.261 -5.518 -7.746 1.00 93.44 122 TYR A N 1
ATOM 998 C CA . TYR A 1 122 ? 10.126 -6.947 -7.992 1.00 93.44 122 TYR A CA 1
ATOM 999 C C . TYR A 1 122 ? 11.163 -7.716 -7.172 1.00 93.44 122 TYR A C 1
ATOM 1001 O O . TYR A 1 122 ? 12.329 -7.327 -7.079 1.00 93.44 122 TYR A O 1
ATOM 1009 N N . HIS A 1 123 ? 10.721 -8.822 -6.579 1.00 89.94 123 HIS A N 1
ATOM 1010 C CA . HIS A 1 123 ? 11.554 -9.717 -5.783 1.00 89.94 123 HIS A CA 1
ATOM 1011 C C . HIS A 1 123 ? 11.568 -11.125 -6.385 1.00 89.94 123 HIS A C 1
ATOM 1013 O O . HIS A 1 123 ? 10.679 -11.503 -7.147 1.00 89.94 123 HIS A O 1
ATOM 1019 N N . ASP A 1 124 ? 12.580 -11.908 -6.016 1.00 81.81 124 ASP A N 1
ATOM 1020 C CA . ASP A 1 124 ? 12.726 -13.310 -6.393 1.00 81.81 124 ASP A CA 1
ATOM 1021 C C . ASP A 1 124 ? 11.615 -14.229 -5.852 1.00 81.81 124 ASP A C 1
ATOM 1023 O O . ASP A 1 124 ? 10.861 -13.877 -4.942 1.00 81.81 124 ASP A O 1
ATOM 1027 N N . LEU A 1 125 ? 11.571 -15.463 -6.378 1.00 67.00 125 LEU A N 1
ATOM 1028 C CA . LEU A 1 125 ? 10.769 -16.585 -5.868 1.00 67.00 125 LEU A CA 1
ATOM 1029 C C . LEU A 1 125 ? 11.297 -17.016 -4.488 1.00 67.00 125 LEU A C 1
ATOM 1031 O O . LEU A 1 125 ? 11.989 -18.018 -4.318 1.00 67.00 125 LEU A O 1
ATOM 1035 N N . GLY A 1 126 ? 11.029 -16.193 -3.491 1.00 68.62 126 GLY A N 1
ATOM 1036 C CA . GLY A 1 126 ? 11.671 -16.239 -2.186 1.00 68.62 126 GLY A CA 1
ATOM 1037 C C . GLY A 1 126 ? 11.360 -14.987 -1.382 1.00 68.62 126 GLY A C 1
ATOM 1038 O O . GLY A 1 126 ? 11.272 -15.069 -0.155 1.00 68.62 126 GLY A O 1
ATOM 1039 N N . GLY A 1 127 ? 11.120 -13.873 -2.076 1.00 70.44 127 GLY A N 1
ATOM 1040 C CA . GLY A 1 127 ? 10.583 -12.640 -1.531 1.00 70.44 127 GLY A CA 1
ATOM 1041 C C . GLY A 1 127 ? 11.561 -11.848 -0.691 1.00 70.44 127 GLY A C 1
ATOM 1042 O O . GLY A 1 127 ? 11.139 -11.004 0.096 1.00 70.44 127 GLY A O 1
ATOM 1043 N N . ASN A 1 128 ? 12.855 -12.145 -0.805 1.00 74.25 128 ASN A N 1
ATOM 1044 C CA . ASN A 1 128 ? 13.884 -11.560 0.058 1.00 74.25 128 ASN A CA 1
ATOM 1045 C C . ASN A 1 128 ? 14.967 -10.831 -0.732 1.00 74.25 128 ASN A C 1
ATOM 1047 O O . ASN A 1 128 ? 15.806 -10.174 -0.121 1.00 74.25 128 ASN A O 1
ATOM 1051 N N . ILE A 1 129 ? 14.964 -10.958 -2.059 1.00 81.19 129 ILE A N 1
ATOM 1052 C CA . ILE A 1 129 ? 16.030 -10.449 -2.908 1.00 81.19 129 ILE A CA 1
ATOM 1053 C C . ILE A 1 129 ? 15.418 -9.703 -4.092 1.00 81.19 129 ILE A C 1
ATOM 1055 O O . ILE A 1 129 ? 14.552 -10.251 -4.770 1.00 81.19 129 ILE A O 1
ATOM 1059 N N . LEU A 1 130 ? 15.895 -8.482 -4.357 1.00 81.88 130 LEU A N 1
ATOM 1060 C CA . LEU A 1 130 ? 15.565 -7.739 -5.574 1.00 81.88 130 LEU A CA 1
ATOM 1061 C C . LEU A 1 130 ? 15.976 -8.558 -6.796 1.00 81.88 130 LEU A C 1
ATOM 1063 O O . LEU A 1 130 ? 17.152 -8.895 -6.960 1.00 81.88 130 LEU A O 1
ATOM 1067 N N . HIS A 1 131 ? 15.005 -8.913 -7.632 1.00 80.62 131 HIS A N 1
ATOM 1068 C CA . HIS A 1 131 ? 15.247 -9.700 -8.832 1.00 80.62 131 HIS A CA 1
ATOM 1069 C C . HIS A 1 131 ? 14.016 -9.721 -9.733 1.00 80.62 131 HIS A C 1
ATOM 1071 O O . HIS A 1 131 ? 12.884 -9.834 -9.263 1.00 80.62 131 HIS A O 1
ATOM 1077 N N . ARG A 1 132 ? 14.255 -9.723 -11.045 1.00 83.50 132 ARG A N 1
ATOM 1078 C CA . ARG A 1 132 ? 13.245 -10.031 -12.053 1.00 83.50 132 ARG A CA 1
ATOM 1079 C C . ARG A 1 132 ? 13.923 -10.700 -13.247 1.00 83.50 132 ARG A C 1
ATOM 1081 O O . ARG A 1 132 ? 14.830 -10.126 -13.833 1.00 83.50 132 ARG A O 1
ATOM 1088 N N . GLY A 1 133 ? 13.490 -11.913 -13.600 1.00 76.44 133 GLY A N 1
ATOM 1089 C CA . GLY A 1 133 ? 14.167 -12.729 -14.622 1.00 76.44 133 GLY A CA 1
ATOM 1090 C C . GLY A 1 133 ? 14.141 -12.127 -16.032 1.00 76.44 133 GLY A C 1
ATOM 1091 O O . GLY A 1 133 ? 15.095 -12.293 -16.782 1.00 76.44 133 GLY A O 1
ATOM 1092 N N . ASP A 1 134 ? 13.083 -11.379 -16.352 1.00 81.06 134 ASP A N 1
ATOM 1093 C CA . ASP A 1 134 ? 12.812 -10.881 -17.706 1.00 81.06 134 ASP A CA 1
ATOM 1094 C C . ASP A 1 134 ? 12.774 -9.344 -17.790 1.00 81.06 134 ASP A C 1
ATOM 1096 O O . ASP A 1 134 ? 12.168 -8.776 -18.701 1.00 81.06 134 ASP A O 1
ATOM 1100 N N . GLY A 1 135 ? 13.372 -8.634 -16.828 1.00 88.25 135 GLY A N 1
ATOM 1101 C CA . GLY A 1 135 ? 13.333 -7.173 -16.828 1.00 88.25 135 GLY A CA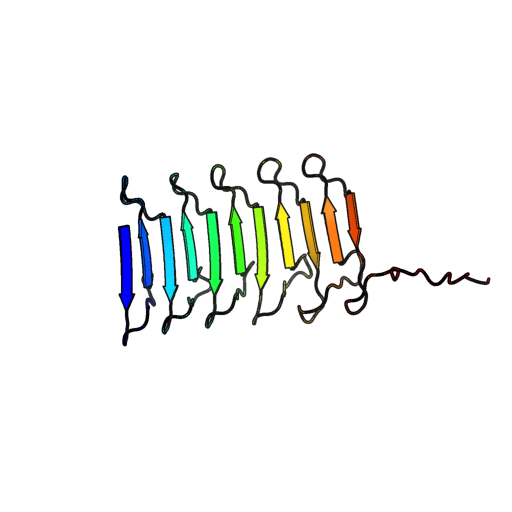 1
ATOM 1102 C C . GLY A 1 135 ? 13.964 -6.520 -15.601 1.00 88.25 135 GLY A C 1
ATOM 1103 O O . GLY A 1 135 ? 14.602 -7.192 -14.795 1.00 88.25 135 GLY A O 1
ATOM 1104 N N . PRO A 1 136 ? 13.790 -5.203 -15.444 1.00 93.44 136 PRO A N 1
ATOM 1105 C CA . PRO A 1 136 ? 14.289 -4.488 -14.278 1.00 93.44 136 PRO A CA 1
ATOM 1106 C C . PRO A 1 136 ? 13.527 -4.894 -13.012 1.00 93.44 136 PRO A C 1
ATOM 1108 O O . PRO A 1 136 ? 12.311 -5.116 -13.041 1.00 93.44 136 PRO A O 1
ATOM 1111 N N . ALA A 1 137 ? 14.253 -4.978 -11.899 1.00 94.00 137 ALA A N 1
ATOM 1112 C CA . ALA A 1 137 ? 13.674 -5.229 -10.586 1.00 94.00 137 ALA A CA 1
ATOM 1113 C C . ALA A 1 137 ? 13.114 -3.949 -9.951 1.00 94.00 137 ALA A C 1
ATOM 1115 O O . ALA A 1 137 ? 12.204 -4.040 -9.136 1.00 94.00 137 ALA A O 1
ATOM 1116 N N . ILE A 1 138 ? 13.612 -2.774 -10.350 1.00 95.81 138 ILE A N 1
ATOM 1117 C CA . ILE A 1 138 ? 13.064 -1.471 -9.956 1.00 95.81 138 ILE A CA 1
ATOM 1118 C C . ILE A 1 138 ? 12.728 -0.681 -11.213 1.00 95.81 138 ILE A C 1
ATOM 1120 O O . ILE A 1 138 ? 13.558 -0.578 -12.115 1.00 95.81 138 ILE A O 1
ATOM 1124 N N . ILE A 1 139 ? 11.525 -0.109 -11.266 1.00 97.88 139 ILE A N 1
ATOM 1125 C CA . ILE A 1 139 ? 11.108 0.789 -12.347 1.00 97.88 139 ILE A CA 1
ATOM 1126 C C . ILE A 1 139 ? 10.505 2.052 -11.752 1.00 97.88 139 ILE A C 1
ATOM 1128 O O . ILE A 1 139 ? 9.531 1.974 -11.003 1.00 97.88 139 ILE A O 1
ATOM 1132 N N . GLU A 1 140 ? 11.003 3.213 -12.171 1.00 98.44 140 GLU A N 1
ATOM 1133 C CA . GLU A 1 140 ? 10.392 4.505 -11.869 1.00 98.44 140 GLU A CA 1
ATOM 1134 C C . GLU A 1 140 ? 9.853 5.175 -13.130 1.00 98.44 140 GLU A C 1
ATOM 1136 O O . GLU A 1 140 ? 10.464 5.140 -14.205 1.00 98.44 140 GLU A O 1
ATOM 1141 N N . ARG A 1 141 ? 8.692 5.819 -13.002 1.00 98.50 141 ARG A N 1
ATOM 1142 C CA . ARG A 1 141 ? 8.017 6.509 -14.106 1.00 98.50 141 ARG A CA 1
ATOM 1143 C C . ARG A 1 141 ? 7.656 7.934 -13.734 1.00 98.50 141 ARG A C 1
ATOM 1145 O O . ARG A 1 141 ? 7.265 8.217 -12.603 1.00 98.50 141 ARG A O 1
ATOM 1152 N N . ASP A 1 142 ? 7.714 8.818 -14.725 1.00 98.06 142 ASP A N 1
ATOM 1153 C CA . ASP A 1 142 ? 7.233 10.187 -14.590 1.00 98.06 142 ASP A CA 1
ATOM 1154 C C . ASP A 1 142 ? 5.727 10.185 -14.252 1.00 98.06 142 ASP A C 1
ATOM 1156 O O . ASP A 1 142 ? 4.927 9.598 -14.988 1.00 98.06 142 ASP A O 1
ATOM 1160 N N . PRO A 1 143 ? 5.304 10.870 -13.175 1.00 97.00 143 PRO A N 1
ATOM 1161 C CA . PRO A 1 143 ? 3.929 10.803 -12.680 1.00 97.00 143 PRO A CA 1
ATOM 1162 C C . PRO A 1 143 ? 2.887 11.396 -13.630 1.00 97.00 143 PRO A C 1
ATOM 1164 O O . PRO A 1 143 ? 1.696 11.137 -13.466 1.00 97.00 143 PRO A O 1
ATOM 1167 N N . LYS A 1 144 ? 3.288 12.207 -14.616 1.00 96.19 144 LYS A N 1
ATOM 1168 C CA . LYS A 1 144 ? 2.353 12.851 -15.550 1.00 96.19 144 LYS A CA 1
ATOM 1169 C C . LYS A 1 144 ? 2.172 12.050 -16.828 1.00 96.19 144 LYS A C 1
ATOM 1171 O O . LYS A 1 144 ? 1.068 11.980 -17.356 1.00 96.19 144 LYS A O 1
ATOM 1176 N N . THR A 1 145 ? 3.262 11.504 -17.344 1.00 97.25 145 THR A N 1
ATOM 1177 C CA . THR A 1 145 ? 3.322 10.885 -18.670 1.00 97.25 145 THR A CA 1
ATOM 1178 C C . THR A 1 145 ? 3.347 9.363 -18.608 1.00 97.25 145 THR A C 1
ATOM 1180 O O . THR A 1 145 ? 3.023 8.722 -19.605 1.00 97.25 145 THR A O 1
ATOM 1183 N N . GLY A 1 146 ? 3.741 8.783 -17.470 1.00 97.25 146 GLY A N 1
ATOM 1184 C CA . GLY A 1 146 ? 3.983 7.348 -17.331 1.00 97.25 146 GLY A CA 1
ATOM 1185 C C . GLY A 1 146 ? 5.216 6.853 -18.086 1.00 97.25 146 GLY A C 1
ATOM 1186 O O . GLY A 1 146 ? 5.419 5.644 -18.178 1.00 97.25 146 GLY A O 1
ATOM 1187 N N . GLN A 1 147 ? 6.036 7.754 -18.636 1.00 97.75 147 GLN A N 1
ATOM 1188 C CA . GLN A 1 147 ? 7.295 7.371 -19.266 1.00 97.75 147 GLN A CA 1
ATOM 1189 C C . GLN A 1 147 ? 8.267 6.868 -18.205 1.00 97.75 147 GLN A C 1
ATOM 1191 O O . GLN A 1 147 ? 8.390 7.472 -17.141 1.00 97.75 147 GLN A O 1
ATOM 1196 N N . VAL A 1 148 ? 8.950 5.767 -18.506 1.00 98.00 148 VAL A N 1
ATOM 1197 C CA . VAL A 1 148 ? 10.027 5.243 -17.668 1.00 98.00 148 VAL A CA 1
ATOM 1198 C C . VAL A 1 148 ? 11.165 6.257 -17.639 1.00 98.00 148 VAL A C 1
ATOM 1200 O O . VAL A 1 148 ? 11.621 6.712 -18.688 1.00 98.00 148 VAL A O 1
ATOM 1203 N N . ILE A 1 149 ? 11.580 6.631 -16.432 1.00 98.06 149 ILE A N 1
ATOM 1204 C CA . ILE A 1 149 ? 12.666 7.590 -16.192 1.00 98.06 149 ILE A CA 1
ATOM 1205 C C . ILE A 1 149 ? 13.868 6.944 -15.507 1.00 98.06 149 ILE A C 1
ATOM 1207 O O . ILE A 1 149 ? 14.958 7.509 -15.564 1.00 98.06 149 ILE A O 1
ATOM 1211 N N . HIS A 1 150 ? 13.677 5.779 -14.882 1.00 97.06 150 HIS A N 1
ATOM 1212 C CA . HIS A 1 150 ? 14.732 5.024 -14.214 1.00 97.06 150 HIS A CA 1
ATOM 1213 C C . HIS A 1 150 ? 14.396 3.533 -14.182 1.00 97.06 150 HIS A C 1
ATOM 1215 O O . HIS A 1 150 ? 13.239 3.158 -13.984 1.00 97.06 150 HIS A O 1
ATOM 1221 N N . GLU A 1 151 ? 15.414 2.699 -14.369 1.00 96.88 151 GLU A N 1
ATOM 1222 C CA . GLU A 1 151 ? 15.326 1.241 -14.303 1.00 96.88 151 GLU A CA 1
ATOM 1223 C C . GLU A 1 151 ? 16.588 0.690 -13.642 1.00 96.88 151 GLU A C 1
ATOM 1225 O O . GLU A 1 151 ? 17.700 1.094 -13.989 1.00 96.88 151 GLU A O 1
ATOM 1230 N N . GLU A 1 152 ? 16.425 -0.268 -12.733 1.00 94.62 152 GLU A N 1
ATOM 1231 C CA . GLU A 1 152 ? 17.542 -1.019 -12.161 1.00 94.62 152 GLU A CA 1
ATOM 1232 C C . GLU A 1 152 ? 17.325 -2.515 -12.338 1.00 94.62 152 GLU A C 1
ATOM 1234 O O . GLU A 1 152 ? 16.254 -3.055 -12.050 1.00 94.62 152 GLU A O 1
ATOM 1239 N N . PHE A 1 153 ? 18.370 -3.200 -12.787 1.00 92.62 153 PHE A N 1
ATOM 1240 C CA . PHE A 1 153 ? 18.383 -4.645 -12.957 1.00 92.62 153 PHE A CA 1
ATOM 1241 C C . PHE A 1 153 ? 19.184 -5.255 -11.819 1.00 92.62 153 PHE A C 1
ATOM 1243 O O . PHE A 1 153 ? 20.173 -4.679 -11.371 1.00 92.62 153 PHE A O 1
ATOM 1250 N N . TYR A 1 154 ? 18.758 -6.423 -11.355 1.00 89.50 154 TYR A N 1
ATOM 1251 C CA . TYR A 1 154 ? 19.419 -7.131 -10.269 1.00 89.50 154 TYR A CA 1
ATOM 1252 C C . TYR A 1 154 ? 19.548 -8.607 -10.618 1.00 89.50 154 TYR A C 1
ATOM 1254 O O . TYR A 1 154 ? 18.622 -9.204 -11.167 1.00 89.50 154 TYR A O 1
ATOM 1262 N N . SER A 1 155 ? 20.687 -9.196 -10.260 1.00 80.88 155 SER A N 1
ATOM 1263 C CA . SER A 1 155 ? 20.936 -10.635 -10.344 1.00 80.88 155 SER A CA 1
ATOM 1264 C C . SER A 1 155 ? 21.399 -11.132 -8.984 1.00 80.88 155 SER A C 1
ATOM 1266 O O . SER A 1 155 ? 22.366 -10.617 -8.428 1.00 80.88 155 SER A O 1
ATOM 1268 N N . HIS A 1 156 ? 20.676 -12.100 -8.414 1.00 78.56 156 HIS A N 1
ATOM 1269 C CA . HIS A 1 156 ? 20.948 -12.638 -7.075 1.00 78.56 156 HIS A CA 1
ATOM 1270 C C . HIS A 1 156 ? 21.092 -11.569 -5.969 1.00 78.56 156 HIS A C 1
ATOM 1272 O O . HIS A 1 156 ? 21.794 -11.790 -4.985 1.00 78.56 156 HIS A O 1
ATOM 1278 N N . GLY A 1 157 ? 20.406 -10.429 -6.114 1.00 80.38 157 GLY A N 1
ATOM 1279 C CA . GLY A 1 157 ? 20.405 -9.340 -5.132 1.00 80.38 157 GLY A CA 1
ATOM 1280 C C . GLY A 1 157 ? 21.451 -8.266 -5.346 1.00 80.38 157 GLY A C 1
ATOM 1281 O O . GLY A 1 157 ? 21.444 -7.278 -4.620 1.00 80.38 157 GLY A O 1
ATOM 1282 N N . GLU A 1 158 ? 22.301 -8.424 -6.354 1.00 84.50 158 GLU A N 1
ATOM 1283 C CA . GLU A 1 158 ? 23.329 -7.451 -6.695 1.00 84.50 158 GLU A CA 1
ATOM 1284 C C . GLU A 1 158 ? 22.916 -6.643 -7.935 1.00 84.50 158 GLU A C 1
ATOM 1286 O O . GLU A 1 158 ? 22.364 -7.228 -8.878 1.00 84.50 158 GLU A O 1
ATOM 1291 N N . PRO A 1 159 ? 23.185 -5.322 -7.973 1.00 86.19 159 PRO A N 1
ATOM 1292 C CA . PRO A 1 159 ? 22.913 -4.495 -9.142 1.00 86.19 159 PRO A CA 1
ATOM 1293 C C . PRO A 1 159 ? 23.628 -5.010 -10.396 1.00 86.19 159 PRO A C 1
ATOM 1295 O O . PRO A 1 159 ? 24.808 -5.374 -10.362 1.00 86.19 159 PRO A O 1
ATOM 1298 N N . TRP A 1 160 ? 22.924 -4.983 -11.524 1.00 81.81 160 TRP A N 1
ATOM 1299 C CA . TRP A 1 160 ? 23.428 -5.364 -12.836 1.00 81.81 160 TRP A CA 1
ATOM 1300 C C . TRP A 1 160 ? 23.230 -4.224 -13.855 1.00 81.81 160 TRP A C 1
ATOM 1302 O O . TRP A 1 160 ? 22.115 -3.725 -13.997 1.00 81.81 160 TRP A O 1
ATOM 1312 N N . PRO A 1 161 ? 24.270 -3.826 -14.613 1.00 76.31 161 PRO A N 1
ATOM 1313 C CA . PRO A 1 161 ? 25.664 -4.244 -14.470 1.00 76.31 161 PRO A CA 1
ATOM 1314 C C . PRO A 1 161 ? 26.279 -3.719 -13.162 1.00 76.31 161 PRO A C 1
ATOM 1316 O O . PRO A 1 161 ? 25.847 -2.705 -12.618 1.00 76.31 161 PRO A O 1
ATOM 1319 N N . ALA A 1 162 ? 27.309 -4.405 -12.661 1.00 69.69 162 ALA A N 1
ATOM 1320 C CA . ALA A 1 162 ? 27.974 -4.011 -11.422 1.00 69.69 162 ALA A CA 1
ATOM 1321 C C . ALA A 1 162 ? 28.531 -2.564 -11.511 1.00 69.69 162 ALA A C 1
ATOM 1323 O O . ALA A 1 162 ? 29.049 -2.183 -12.565 1.00 69.69 162 ALA A O 1
ATOM 1324 N N . PRO A 1 163 ? 28.524 -1.775 -10.413 1.00 64.50 163 PRO A N 1
ATOM 1325 C CA . PRO A 1 163 ? 28.907 -0.352 -10.404 1.00 64.50 163 PRO A CA 1
ATOM 1326 C C . PRO A 1 163 ? 30.304 -0.029 -10.965 1.00 64.50 163 PRO A C 1
ATOM 1328 O O . PRO A 1 163 ? 30.563 1.097 -11.378 1.00 64.50 163 PRO A O 1
ATOM 1331 N N . ASN A 1 164 ? 31.202 -1.018 -10.997 1.00 56.66 164 ASN A N 1
ATOM 1332 C CA . ASN A 1 164 ? 32.571 -0.904 -11.502 1.00 56.66 164 ASN A CA 1
ATOM 1333 C C . ASN A 1 164 ? 32.753 -1.701 -12.798 1.00 56.66 164 ASN A C 1
ATOM 1335 O O . ASN A 1 164 ? 33.658 -2.531 -12.858 1.00 56.66 164 ASN A O 1
ATOM 1339 N N . GLY A 1 165 ? 31.868 -1.487 -13.780 1.00 46.28 165 GLY A N 1
ATOM 1340 C CA . GLY A 1 165 ? 31.814 -2.183 -15.069 1.00 46.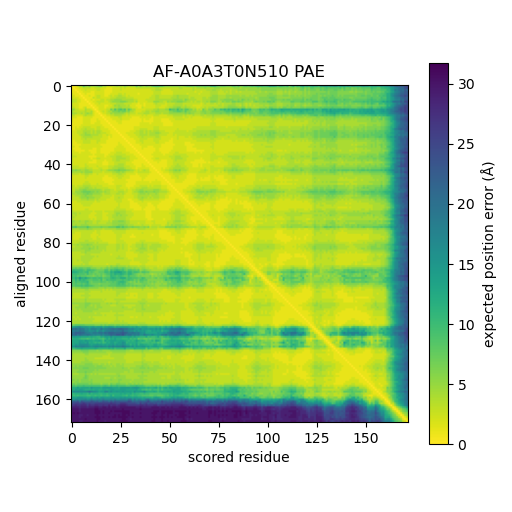28 165 GLY A CA 1
ATOM 1341 C C . GLY A 1 165 ? 33.134 -2.830 -15.487 1.00 46.28 165 GLY A C 1
ATOM 1342 O O . GLY A 1 165 ? 34.043 -2.161 -15.981 1.00 46.28 165 GLY A O 1
ATOM 1343 N N . GLY A 1 166 ? 33.238 -4.144 -15.274 1.00 38.06 166 GLY A N 1
ATOM 1344 C CA . GLY A 1 166 ? 34.227 -4.943 -15.971 1.00 38.06 166 GLY A CA 1
ATOM 1345 C C . GLY A 1 166 ? 33.904 -4.805 -17.448 1.00 38.06 166 GLY A C 1
ATOM 1346 O O . GLY A 1 166 ? 32.811 -5.161 -17.881 1.00 38.06 166 GLY A O 1
ATOM 1347 N N . VAL A 1 167 ? 34.816 -4.203 -18.200 1.00 43.47 167 VAL A N 1
ATOM 1348 C CA . VAL A 1 167 ? 34.732 -4.155 -19.654 1.00 43.47 167 VAL A CA 1
ATOM 1349 C C . VAL A 1 167 ? 34.910 -5.596 -20.129 1.00 43.47 167 VAL A C 1
ATOM 1351 O O . VAL A 1 167 ? 36.032 -6.042 -20.341 1.00 43.47 167 VAL A O 1
ATOM 1354 N N . GLU A 1 168 ? 33.829 -6.365 -20.229 1.00 43.97 168 GLU A N 1
ATOM 1355 C CA . GLU A 1 168 ? 33.845 -7.580 -21.035 1.00 43.97 168 GLU A CA 1
ATOM 1356 C C . GLU A 1 168 ? 33.785 -7.129 -22.490 1.00 43.97 168 GLU A C 1
ATOM 1358 O O . GLU A 1 168 ? 32.728 -6.924 -23.087 1.00 43.97 168 GLU A O 1
ATOM 1363 N N . THR A 1 169 ? 34.969 -6.891 -23.051 1.00 40.91 169 THR A N 1
ATOM 1364 C CA . THR A 1 169 ? 35.155 -6.920 -24.493 1.00 40.91 169 THR A CA 1
ATOM 1365 C C . THR A 1 169 ? 34.712 -8.298 -24.974 1.00 40.91 169 THR A C 1
ATOM 1367 O O . THR A 1 169 ? 35.362 -9.301 -24.687 1.00 40.91 169 THR A O 1
ATOM 1370 N N . LEU A 1 170 ? 33.582 -8.348 -25.678 1.00 40.78 170 LEU A N 1
ATOM 1371 C CA . LEU A 1 170 ? 33.246 -9.467 -26.550 1.00 40.78 170 LEU A CA 1
ATOM 1372 C C . LEU A 1 170 ? 34.299 -9.503 -27.663 1.00 40.78 170 LEU A C 1
ATOM 1374 O O . LEU A 1 170 ? 34.191 -8.766 -28.642 1.00 40.78 170 LEU A O 1
ATOM 1378 N N . ASP A 1 171 ? 35.329 -10.326 -27.485 1.00 41.81 171 ASP A N 1
ATOM 1379 C CA . ASP A 1 171 ? 36.172 -10.760 -28.594 1.00 41.81 171 ASP A CA 1
ATOM 1380 C C . ASP A 1 171 ? 35.342 -11.723 -29.458 1.00 41.81 171 ASP A C 1
ATOM 1382 O O . ASP A 1 171 ? 34.904 -12.779 -28.990 1.00 41.81 171 ASP A O 1
ATOM 1386 N N . ILE A 1 172 ? 35.096 -11.318 -30.707 1.00 53.31 172 ILE A N 1
ATOM 1387 C CA . ILE A 1 172 ? 34.597 -12.167 -31.801 1.00 53.31 172 ILE A CA 1
ATOM 1388 C C . ILE A 1 172 ? 35.777 -12.557 -32.684 1.00 53.31 172 ILE A C 1
ATOM 1390 O O . ILE A 1 172 ? 36.586 -11.650 -32.991 1.00 53.31 172 ILE A O 1
#

Secondary structure (DSSP, 8-state):
-EEE-EETTEE-BSSS-SEEEE-TTT--EEEEE-EETTEE--SSS--SEEEE-TTS-EEEEE-EETTEE--SSS-SEEEE-TTT--EEEEE--BTTB---TTS--SEEEE-TTT--EEEEE-B-TTSSSB--TTS-SEEEE-TTT--EEEEEEEETTEEES-TT--------

Sequence (172 aa):
MYEAWHRDGKRHGDDVPAEVWRDPETGNITKESWRRDGIPHRDGNLPARRSISKSGIFTEESYYRLGQPHREDGPAIVQRDLKTGNLTCQNWYLHVRFDRPDDGPVIEHRDANTGVVTYEEYHDLGGNILHRGDGPAIIERDPKTGQVIHEEFYSHGEPWPAPNGGVETLDI

Solvent-accessible surface area (backbone atoms only — not comparable to full-atom values): 8945 Å² total; per-residue (Å²): 76,79,51,75,36,65,51,97,92,22,38,28,21,89,95,48,60,10,29,40,32,27,43,77,89,78,63,47,68,35,33,40,30,20,12,52,84,55,32,41,19,39,78,88,92,38,63,10,28,40,33,31,29,98,87,70,35,66,25,34,39,33,19,15,51,88,57,33,51,26,34,91,94,49,57,10,32,39,33,24,35,70,87,80,46,33,60,28,38,38,33,22,16,37,92,72,22,39,44,48,100,79,80,54,59,24,35,37,30,26,31,61,88,70,60,25,60,28,36,37,34,25,48,36,105,75,20,79,35,49,15,36,98,89,51,57,13,33,42,33,22,42,50,87,78,51,47,77,74,46,75,40,30,27,57,98,54,39,62,49,77,50,96,77,65,76,82,78,75,82,83,127

pLDDT: mean 89.97, std 12.74, range [38.06, 98.5]